Protein AF-A0A1L8Q732-F1 (afdb_monomer_lite)

pLDDT: mean 85.05, std 20.81, range [30.48, 98.56]

Secondary structure (DSSP, 8-state):
------------------TTTS----EEEE-TTS-EEEE-TTS-EEEESSSSEEEE-TTS-EEEEETTTTEEEEE-TTS-EEEE-TTS-EEEE-TTS-EEEE-TTS-EEEE-TTS-EEEES-HHHHHHHHHHTTPPPHHHHHHHHHHHHHHHHHH-

InterPro domains:
  IPR047002 T-complex protein 10, C-terminal domain superfamily [G3DSA:2.60.450.20] (17-146)

Foldseek 3Di:
DDDDDDPPPPPLVCPPPPVQDDPFPWDWDADPVQWIWIAGPQRWIWTDSLQWIWTQGNQRKIKTAHRVLRKMKTADPLRWIWTAGSLGWIWIQASQRWIKIQGSQRKIKIQGPVRDIDIDRHLVVVQVVCVVSSHDRPVVVSVVVVSVSVVSNVRD

Structure (mmCIF, N/CA/C/O backbone):
data_AF-A0A1L8Q732-F1
#
_entry.id   AF-A0A1L8Q732-F1
#
loop_
_atom_site.group_PDB
_atom_site.id
_atom_site.type_symbol
_atom_site.label_atom_id
_atom_site.label_alt_id
_atom_site.label_comp_id
_atom_site.label_asym_id
_atom_site.label_entity_id
_atom_site.label_seq_id
_atom_site.pdbx_PDB_ins_code
_atom_site.Cartn_x
_atom_site.Cartn_y
_atom_site.Cartn_z
_atom_site.occupancy
_atom_site.B_iso_or_equiv
_atom_site.auth_seq_id
_atom_site.auth_comp_id
_atom_site.auth_asym_id
_atom_site.auth_atom_id
_atom_site.pdbx_PDB_model_num
ATOM 1 N N . MET A 1 1 ? -40.077 -18.947 4.698 1.00 35.62 1 MET A N 1
ATOM 2 C CA . MET A 1 1 ? -39.813 -18.852 3.244 1.00 35.62 1 MET A CA 1
ATOM 3 C C . MET A 1 1 ? -39.208 -17.486 2.916 1.00 35.62 1 MET A C 1
ATOM 5 O O . MET A 1 1 ? -39.841 -16.477 3.174 1.00 35.62 1 MET A O 1
ATOM 9 N N . LYS A 1 2 ? -37.959 -17.507 2.426 1.00 35.56 2 LYS A N 1
ATOM 10 C CA . LYS A 1 2 ? -37.211 -16.524 1.609 1.00 35.56 2 LYS A CA 1
ATOM 11 C C . LYS A 1 2 ? -37.436 -15.019 1.872 1.00 35.56 2 LYS A C 1
ATOM 13 O O . LYS A 1 2 ? -38.245 -14.382 1.204 1.00 35.56 2 LYS A O 1
ATOM 18 N N . LYS A 1 3 ? -36.603 -14.425 2.740 1.00 35.38 3 LYS A N 1
ATOM 19 C CA . LYS A 1 3 ? -36.288 -12.988 2.661 1.00 35.38 3 LYS A CA 1
ATOM 20 C C . LYS A 1 3 ? -35.353 -12.787 1.465 1.00 35.38 3 LYS A C 1
ATOM 22 O O . LYS A 1 3 ? -34.287 -13.393 1.405 1.00 35.38 3 LYS A O 1
ATOM 27 N N . LYS A 1 4 ? -35.811 -12.018 0.477 1.00 34.56 4 LYS A N 1
ATOM 28 C CA . LYS A 1 4 ? -35.047 -11.663 -0.721 1.00 34.56 4 LYS A CA 1
ATOM 29 C C . LYS A 1 4 ? -33.915 -10.731 -0.288 1.00 34.56 4 LYS A C 1
ATOM 31 O O . LYS A 1 4 ? -34.178 -9.593 0.084 1.00 34.56 4 LYS A O 1
ATOM 36 N N . PHE A 1 5 ? -32.685 -11.234 -0.292 1.00 37.31 5 PHE A N 1
ATOM 37 C CA . PHE A 1 5 ? -31.503 -10.389 -0.195 1.00 37.31 5 PHE A CA 1
ATOM 38 C C . PHE A 1 5 ? -31.400 -9.604 -1.499 1.00 37.31 5 PHE A C 1
ATOM 40 O O . PHE A 1 5 ? -31.228 -10.175 -2.575 1.00 37.31 5 PHE A O 1
ATOM 47 N N . LEU A 1 6 ? -31.600 -8.296 -1.386 1.00 32.50 6 LEU A N 1
ATOM 48 C CA . LEU A 1 6 ? -31.306 -7.336 -2.430 1.00 32.50 6 LEU A CA 1
ATOM 49 C C . LEU A 1 6 ? -29.781 -7.377 -2.623 1.00 32.50 6 LEU A C 1
ATOM 51 O O . LEU A 1 6 ? -29.044 -6.912 -1.757 1.00 32.50 6 LEU A O 1
ATOM 55 N N . LEU A 1 7 ? -29.305 -8.012 -3.701 1.00 30.48 7 LEU A N 1
ATOM 56 C CA . LEU A 1 7 ? -27.920 -7.867 -4.146 1.00 30.48 7 LEU A CA 1
ATOM 57 C C . LEU A 1 7 ? -27.743 -6.396 -4.534 1.00 30.48 7 LEU A C 1
ATOM 59 O O . LEU A 1 7 ? -28.116 -5.983 -5.630 1.00 30.48 7 LEU A O 1
ATOM 63 N N . ILE A 1 8 ? -27.213 -5.597 -3.615 1.00 35.31 8 ILE A N 1
ATOM 64 C CA . ILE A 1 8 ? -26.581 -4.335 -3.973 1.00 35.31 8 ILE A CA 1
ATOM 65 C C . ILE A 1 8 ? -25.325 -4.759 -4.724 1.00 35.31 8 ILE A C 1
ATOM 67 O O . ILE A 1 8 ? -24.384 -5.283 -4.129 1.00 35.31 8 ILE A O 1
ATOM 71 N N . ALA A 1 9 ? -25.365 -4.631 -6.049 1.00 33.69 9 ALA A N 1
ATOM 72 C CA . ALA A 1 9 ? -24.183 -4.697 -6.885 1.00 33.69 9 ALA A CA 1
ATOM 73 C C . ALA A 1 9 ? -23.273 -3.548 -6.443 1.00 33.69 9 ALA A C 1
ATOM 75 O O . ALA A 1 9 ? -23.415 -2.411 -6.887 1.00 33.69 9 ALA A O 1
ATOM 76 N N . LEU A 1 10 ? -22.398 -3.843 -5.482 1.00 31.47 10 LEU A N 1
ATOM 77 C CA . LEU A 1 10 ? -21.267 -3.004 -5.158 1.00 31.47 10 LEU A CA 1
ATOM 78 C C . LEU A 1 10 ? -20.452 -2.967 -6.451 1.00 31.47 10 LEU A C 1
ATOM 80 O O . LEU A 1 10 ? -19.890 -3.986 -6.857 1.00 31.47 10 LEU A O 1
ATOM 84 N N . PHE A 1 11 ? -20.446 -1.823 -7.133 1.00 33.56 11 PHE A N 1
ATOM 85 C CA . PHE A 1 11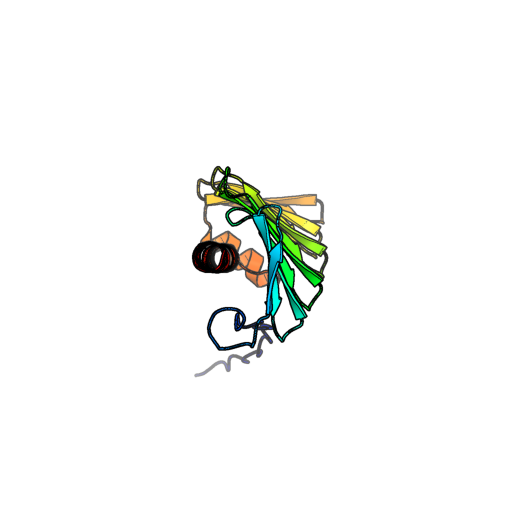 ? -19.392 -1.505 -8.083 1.00 33.56 11 PHE A CA 1
ATOM 86 C C . PHE A 1 11 ? -18.107 -1.417 -7.260 1.00 33.56 11 PHE A C 1
ATOM 88 O O . PHE A 1 11 ? -17.641 -0.339 -6.906 1.00 33.56 11 PHE A O 1
ATOM 95 N N . ILE A 1 12 ? -17.555 -2.578 -6.903 1.00 34.72 12 ILE A N 1
ATOM 96 C CA . ILE A 1 12 ? -16.129 -2.702 -6.686 1.00 34.72 12 ILE A CA 1
ATOM 97 C C . ILE A 1 12 ? -15.594 -2.249 -8.034 1.00 34.72 12 ILE A C 1
ATOM 99 O O . ILE A 1 12 ? -15.784 -2.939 -9.039 1.00 34.72 12 ILE A O 1
ATOM 103 N N . SER A 1 13 ? -15.043 -1.037 -8.085 1.00 33.25 13 SER A N 1
ATOM 104 C CA . SER A 1 13 ? -14.107 -0.683 -9.137 1.00 33.25 13 SER A CA 1
ATOM 105 C C . SER A 1 13 ? -12.956 -1.652 -8.947 1.00 33.25 13 SER A C 1
ATOM 107 O O . SER A 1 13 ? -11.993 -1.401 -8.228 1.00 33.25 13 SER A O 1
ATOM 109 N N . VAL A 1 14 ? -13.144 -2.853 -9.485 1.00 37.00 14 VAL A N 1
ATOM 110 C CA . VAL A 1 14 ? -12.087 -3.802 -9.679 1.00 37.00 14 VAL A CA 1
ATOM 111 C C . VAL A 1 14 ? -11.260 -3.128 -10.758 1.00 37.00 14 VAL A C 1
ATOM 113 O O . VAL A 1 14 ? -11.467 -3.353 -11.950 1.00 37.00 14 VAL A O 1
ATOM 116 N N . ILE A 1 15 ? -10.342 -2.259 -10.337 1.00 41.19 15 ILE A N 1
ATOM 117 C CA . ILE A 1 15 ? -9.139 -1.969 -11.102 1.00 41.19 15 ILE A CA 1
ATOM 118 C C . ILE A 1 15 ? -8.386 -3.299 -11.079 1.00 41.19 15 ILE A C 1
ATOM 120 O O . ILE A 1 15 ? -7.513 -3.558 -10.253 1.00 41.19 15 ILE A O 1
ATOM 124 N N . LEU A 1 16 ? -8.873 -4.221 -11.912 1.00 37.72 16 LEU A N 1
ATOM 125 C CA . LEU A 1 16 ? -8.276 -5.508 -12.176 1.00 37.72 16 LEU A CA 1
ATOM 126 C C . LEU A 1 16 ? -6.876 -5.175 -12.653 1.00 37.72 16 LEU A C 1
ATOM 128 O O . LEU A 1 16 ? -6.700 -4.595 -13.726 1.00 37.72 16 LEU A O 1
ATOM 132 N N . LEU A 1 17 ? -5.903 -5.539 -11.820 1.00 40.06 17 LEU A N 1
ATOM 133 C CA . LEU A 1 17 ? -4.507 -5.669 -12.187 1.00 40.06 17 LEU A CA 1
ATOM 134 C C . LEU A 1 17 ? -4.428 -6.437 -13.511 1.00 40.06 17 LEU A C 1
ATOM 136 O O . LEU A 1 17 ? -4.410 -7.664 -13.543 1.00 40.06 17 LEU A O 1
ATOM 140 N N . THR A 1 18 ? -4.368 -5.692 -14.608 1.00 45.31 18 THR A N 1
ATOM 141 C CA . THR A 1 18 ? -4.046 -6.215 -15.939 1.00 45.31 18 THR A CA 1
ATOM 142 C C . THR A 1 18 ? -2.670 -5.711 -16.383 1.00 45.31 18 THR A C 1
ATOM 144 O O . THR A 1 18 ? -2.233 -5.984 -17.493 1.00 45.31 18 THR A O 1
ATOM 147 N N . ALA A 1 19 ? -1.927 -5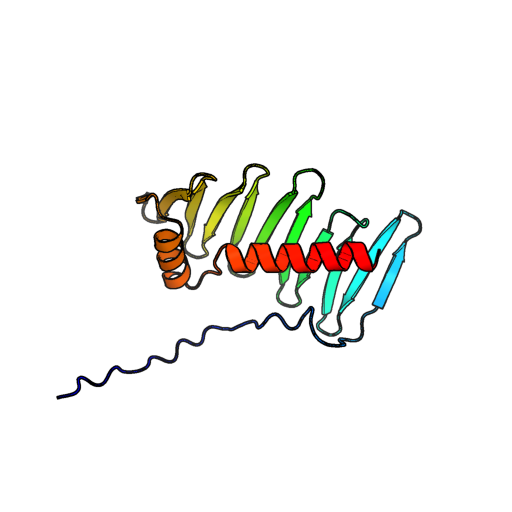.038 -15.497 1.00 42.62 19 ALA A N 1
ATOM 148 C CA . ALA A 1 19 ? -0.619 -4.468 -15.814 1.00 42.62 19 ALA A CA 1
ATOM 149 C C . ALA A 1 19 ? 0.526 -5.503 -15.875 1.00 42.62 19 ALA A C 1
ATOM 151 O O . ALA A 1 19 ? 1.607 -5.187 -16.366 1.00 42.62 19 ALA A O 1
ATOM 152 N N . CYS A 1 20 ? 0.322 -6.746 -15.414 1.00 45.94 20 CYS A N 1
ATOM 153 C CA . CYS A 1 20 ? 1.413 -7.732 -15.341 1.00 45.94 20 CYS A CA 1
ATOM 154 C C . CYS A 1 20 ? 1.187 -9.036 -16.129 1.00 45.94 20 CYS A C 1
ATOM 156 O O . CYS A 1 20 ? 2.116 -9.837 -16.209 1.00 45.94 20 CYS A O 1
ATOM 158 N N . ALA A 1 21 ? 0.003 -9.276 -16.710 1.00 40.12 21 ALA A N 1
ATOM 159 C CA . ALA A 1 21 ? -0.357 -10.605 -17.233 1.00 40.12 21 ALA A CA 1
ATOM 160 C C . ALA A 1 21 ? -0.580 -10.703 -18.752 1.00 40.12 21 ALA A C 1
ATOM 162 O O . ALA A 1 21 ? -0.703 -11.814 -19.257 1.00 40.12 21 ALA A O 1
ATOM 163 N N . ASN A 1 22 ? -0.612 -9.601 -19.501 1.00 39.25 22 ASN A N 1
ATOM 164 C CA . ASN A 1 22 ? -0.776 -9.657 -20.952 1.00 39.25 22 ASN A CA 1
ATOM 165 C C . ASN A 1 22 ? 0.145 -8.666 -21.648 1.00 39.25 22 ASN A C 1
ATOM 167 O O . ASN A 1 22 ? 0.568 -7.678 -21.061 1.00 39.25 22 ASN A O 1
ATOM 171 N N . ASN A 1 23 ? 0.464 -8.987 -22.897 1.00 44.75 23 ASN A N 1
ATOM 172 C CA . ASN A 1 23 ? 1.393 -8.313 -23.796 1.00 44.75 23 ASN A CA 1
ATOM 173 C C . ASN A 1 23 ? 1.013 -6.847 -24.098 1.00 44.75 23 ASN A C 1
ATOM 175 O O . ASN A 1 23 ? 0.774 -6.501 -25.253 1.00 44.75 23 ASN A O 1
ATOM 179 N N . ASN A 1 24 ? 0.963 -5.975 -23.093 1.00 55.56 24 ASN A N 1
ATOM 180 C CA . ASN A 1 24 ? 0.958 -4.539 -23.317 1.00 55.56 24 ASN A CA 1
ATOM 181 C C . ASN A 1 24 ? 2.328 -4.187 -23.892 1.00 55.56 24 ASN A C 1
ATOM 183 O O . ASN A 1 24 ? 3.360 -4.384 -23.246 1.00 55.56 24 ASN A O 1
ATOM 187 N N . SER A 1 25 ? 2.337 -3.750 -25.152 1.00 61.16 25 SER A N 1
ATOM 188 C CA . SER A 1 25 ? 3.527 -3.238 -25.822 1.00 61.16 25 SER A CA 1
ATOM 189 C C . SER A 1 25 ? 4.200 -2.201 -24.925 1.00 61.16 25 SER A C 1
ATOM 191 O O . SER A 1 25 ? 3.634 -1.158 -24.622 1.00 61.16 25 SER A O 1
ATOM 193 N N . LYS A 1 26 ? 5.405 -2.512 -24.462 1.00 79.25 26 LYS A N 1
ATOM 194 C CA . LYS A 1 26 ? 6.161 -1.656 -23.554 1.00 79.25 26 LYS A CA 1
ATOM 195 C C . LYS A 1 26 ? 7.405 -1.130 -24.243 1.00 79.25 26 LYS A C 1
ATOM 197 O O . LYS A 1 26 ? 8.008 -1.841 -25.051 1.00 79.25 26 LYS A O 1
ATOM 202 N N . VAL A 1 27 ? 7.814 0.072 -23.871 1.00 80.38 27 VAL A N 1
ATOM 203 C CA . VAL A 1 27 ? 9.133 0.609 -24.211 1.00 80.38 27 VAL A CA 1
ATOM 204 C C . VAL A 1 27 ? 9.997 0.521 -22.962 1.00 80.38 27 VAL A C 1
ATOM 206 O O . VAL A 1 27 ? 9.561 0.907 -21.881 1.00 80.38 27 VAL A O 1
ATOM 209 N N . VAL A 1 28 ? 11.196 -0.044 -23.105 1.00 85.88 28 VAL A N 1
ATOM 210 C CA . VAL A 1 28 ? 12.200 -0.085 -22.038 1.00 85.88 28 VAL A CA 1
ATOM 211 C C . VAL A 1 28 ? 13.383 0.752 -22.488 1.00 85.88 28 VAL A C 1
ATOM 213 O O . VAL A 1 28 ? 14.075 0.390 -23.439 1.00 85.88 28 VAL A O 1
ATOM 216 N N . GLU A 1 29 ? 13.613 1.856 -21.794 1.00 88.94 29 GLU A N 1
ATOM 217 C CA . GLU A 1 29 ? 14.749 2.742 -22.016 1.00 88.94 29 GLU A CA 1
ATOM 218 C C . GLU A 1 29 ? 15.759 2.517 -20.895 1.00 88.94 29 GLU A C 1
ATOM 220 O O . GLU A 1 29 ? 15.432 2.692 -19.722 1.00 88.94 29 GLU A O 1
ATOM 225 N N . LYS A 1 30 ? 16.975 2.087 -21.246 1.00 89.25 30 LYS A N 1
ATOM 226 C CA . LYS A 1 30 ? 18.078 1.917 -20.293 1.00 89.25 30 LYS A CA 1
ATOM 227 C C . LYS A 1 30 ? 19.027 3.099 -20.409 1.00 89.25 30 LYS A C 1
ATOM 229 O O . LYS A 1 30 ? 19.553 3.364 -21.490 1.00 89.25 30 LYS A O 1
ATOM 234 N N . ASN A 1 31 ? 19.264 3.773 -19.296 1.00 87.19 31 ASN A N 1
ATOM 235 C CA . ASN A 1 31 ? 20.147 4.925 -19.223 1.00 87.19 31 ASN A CA 1
ATOM 236 C C . ASN A 1 31 ? 21.582 4.486 -18.908 1.00 87.19 31 ASN A C 1
ATOM 238 O O . ASN A 1 31 ? 21.825 3.446 -18.293 1.00 87.19 31 ASN A O 1
ATOM 242 N N . SER A 1 32 ? 22.560 5.304 -19.300 1.00 88.56 32 SER A N 1
ATOM 243 C CA . SER A 1 32 ? 23.981 5.030 -19.045 1.00 88.56 32 SER A CA 1
ATOM 244 C C . SER A 1 32 ? 24.367 5.073 -17.562 1.00 88.56 32 SER A C 1
ATOM 246 O O . SER A 1 32 ? 25.442 4.602 -17.204 1.00 88.56 32 SER A O 1
ATOM 248 N N . ASP A 1 33 ? 23.520 5.650 -16.708 1.00 88.50 33 ASP A N 1
ATOM 249 C CA . ASP A 1 33 ? 23.703 5.730 -15.253 1.00 88.50 33 ASP A CA 1
ATOM 250 C C . ASP A 1 33 ? 23.211 4.476 -14.501 1.00 88.50 33 ASP A C 1
ATOM 252 O O . ASP A 1 33 ? 23.264 4.431 -13.273 1.00 88.50 33 ASP A O 1
ATOM 256 N N . GLY A 1 34 ? 22.749 3.451 -15.226 1.00 86.25 34 GLY A N 1
ATOM 257 C CA . GLY A 1 34 ? 22.226 2.209 -14.653 1.00 86.25 34 GLY A CA 1
ATOM 258 C C . GLY A 1 34 ? 20.743 2.266 -14.277 1.00 86.25 34 GLY A C 1
ATOM 259 O O . GLY A 1 34 ? 20.208 1.282 -13.767 1.00 86.25 34 GLY A O 1
ATOM 260 N N . THR A 1 35 ? 20.055 3.380 -14.538 1.00 92.56 35 THR A N 1
ATOM 261 C CA . THR A 1 35 ? 18.600 3.469 -14.381 1.00 92.56 35 THR A CA 1
ATOM 262 C C . THR A 1 35 ? 17.864 2.983 -15.628 1.00 92.56 35 THR A C 1
ATOM 264 O O . THR A 1 35 ? 18.426 2.838 -16.717 1.00 92.56 35 THR A O 1
ATOM 267 N N . SER A 1 36 ? 16.583 2.670 -15.479 1.00 92.62 36 SER A N 1
ATOM 268 C CA . SER A 1 36 ? 15.701 2.314 -16.584 1.00 92.62 36 SER A CA 1
ATOM 269 C C . SER A 1 36 ? 14.310 2.894 -16.389 1.00 92.62 36 SER A C 1
ATOM 271 O O . SER A 1 36 ? 13.805 2.952 -15.264 1.00 92.62 36 SER A O 1
ATOM 273 N N . THR A 1 37 ? 13.683 3.249 -17.504 1.00 94.06 37 THR A N 1
ATOM 274 C CA . THR A 1 37 ? 12.281 3.654 -17.581 1.00 94.06 37 THR A CA 1
ATOM 275 C C . THR A 1 37 ? 11.519 2.614 -18.391 1.00 94.06 37 THR A C 1
ATOM 277 O O . THR A 1 37 ? 11.917 2.259 -19.500 1.00 94.06 37 THR A O 1
ATOM 280 N N . ILE A 1 38 ? 10.428 2.100 -17.833 1.00 91.12 38 ILE A N 1
ATOM 281 C CA . ILE A 1 38 ? 9.520 1.163 -18.493 1.00 91.12 38 ILE A CA 1
ATOM 282 C C . ILE A 1 38 ? 8.175 1.865 -18.648 1.00 91.12 38 ILE A C 1
ATOM 284 O O . ILE A 1 38 ? 7.515 2.139 -17.648 1.00 91.12 38 ILE A O 1
ATOM 288 N N . THR A 1 39 ? 7.761 2.121 -19.884 1.00 91.25 39 THR A N 1
ATOM 289 C CA . THR A 1 39 ? 6.471 2.749 -20.200 1.00 91.25 39 THR A CA 1
ATOM 290 C C . THR A 1 39 ? 5.522 1.717 -20.786 1.00 91.25 39 THR A C 1
ATOM 292 O O . THR A 1 39 ? 5.870 1.015 -21.741 1.00 91.25 39 THR A O 1
ATOM 295 N N . TYR A 1 40 ? 4.326 1.628 -20.214 1.00 89.88 40 TYR A N 1
ATOM 296 C CA . TYR A 1 40 ? 3.258 0.735 -20.652 1.00 89.88 40 TYR A CA 1
ATOM 297 C C . TYR A 1 40 ? 2.306 1.450 -21.619 1.00 89.88 40 TYR A C 1
ATOM 299 O O . TYR A 1 40 ? 2.238 2.676 -21.662 1.00 89.88 40 TYR A O 1
ATOM 307 N N . THR A 1 41 ? 1.541 0.680 -22.398 1.00 89.31 41 THR A N 1
ATOM 308 C CA . THR A 1 41 ? 0.558 1.231 -23.351 1.00 89.31 41 THR A CA 1
ATOM 309 C C . THR A 1 41 ? -0.549 2.047 -22.700 1.00 89.31 41 THR A C 1
ATOM 311 O O . THR A 1 41 ? -1.124 2.903 -23.361 1.00 89.31 41 THR A O 1
ATOM 314 N N . ASP A 1 42 ? -0.876 1.755 -21.442 1.00 89.00 42 ASP A N 1
ATOM 315 C CA . ASP A 1 42 ? -1.857 2.512 -20.659 1.00 89.00 42 ASP A CA 1
ATOM 316 C C . ASP A 1 42 ? -1.294 3.851 -20.151 1.00 89.00 42 ASP A C 1
ATOM 318 O O . ASP A 1 42 ? -2.000 4.612 -19.511 1.00 89.00 42 ASP A O 1
ATOM 322 N N . GLY A 1 43 ? -0.028 4.167 -20.439 1.00 90.00 43 GLY A N 1
ATOM 323 C CA . GLY A 1 43 ? 0.623 5.394 -19.990 1.00 90.00 43 GLY A CA 1
ATOM 324 C C . GLY A 1 43 ? 1.230 5.302 -18.591 1.00 90.00 43 GLY A C 1
ATOM 325 O O . GLY A 1 43 ? 1.909 6.241 -18.177 1.00 90.00 43 GLY A O 1
ATOM 326 N N . SER A 1 44 ? 1.064 4.183 -17.878 1.00 94.75 44 SER A N 1
ATOM 327 C CA . SER A 1 44 ? 1.777 3.958 -16.622 1.00 94.75 44 SER A CA 1
ATOM 328 C C . SER A 1 44 ? 3.285 3.792 -16.851 1.00 94.75 44 SER A C 1
ATOM 330 O O . SER A 1 44 ? 3.742 3.357 -17.917 1.00 94.75 44 SER A O 1
ATOM 332 N N . VAL A 1 45 ? 4.084 4.169 -15.850 1.00 95.19 45 VAL A N 1
ATOM 333 C CA . VAL A 1 45 ? 5.548 4.238 -15.951 1.00 95.19 45 VAL A CA 1
ATOM 334 C C . VAL A 1 45 ? 6.209 3.672 -14.701 1.00 95.19 45 VAL A C 1
ATOM 336 O O . VAL A 1 45 ? 5.867 4.053 -13.583 1.00 95.19 45 VAL A O 1
ATOM 339 N N . ILE A 1 46 ? 7.209 2.808 -14.888 1.00 96.19 46 ILE A N 1
ATOM 340 C CA . ILE A 1 46 ? 8.142 2.397 -13.832 1.00 96.19 46 ILE A CA 1
ATOM 341 C C . ILE A 1 46 ? 9.501 3.043 -14.088 1.00 96.19 46 ILE A C 1
ATOM 343 O O . ILE A 1 46 ? 10.135 2.759 -15.103 1.00 96.19 46 ILE A O 1
ATOM 347 N N . GLY A 1 47 ? 9.973 3.853 -13.145 1.00 95.94 47 GLY A N 1
ATOM 348 C CA . GLY A 1 47 ? 11.378 4.251 -13.047 1.00 95.94 47 GLY A CA 1
ATOM 349 C C . GLY A 1 47 ? 12.103 3.357 -12.044 1.00 95.94 47 GLY A C 1
ATOM 350 O O . GLY A 1 47 ? 11.582 3.114 -10.955 1.00 95.94 47 GLY A O 1
ATOM 351 N N . THR A 1 48 ? 13.282 2.837 -12.387 1.00 96.12 48 THR A N 1
ATOM 352 C CA . THR A 1 48 ? 14.010 1.887 -11.528 1.00 96.12 48 THR A CA 1
ATOM 353 C C . THR A 1 48 ? 15.527 1.939 -11.717 1.00 96.12 48 THR A C 1
ATOM 355 O O . THR A 1 48 ? 16.014 2.271 -12.793 1.00 96.12 48 THR A O 1
ATOM 358 N N . ASN A 1 49 ? 16.279 1.556 -10.684 1.00 93.88 49 ASN A N 1
ATOM 359 C CA . ASN A 1 49 ? 17.720 1.261 -10.738 1.00 93.88 49 ASN A CA 1
ATOM 360 C C . ASN A 1 49 ? 18.016 -0.260 -10.706 1.00 93.88 49 ASN A C 1
ATOM 362 O O . ASN A 1 49 ? 19.130 -0.676 -10.393 1.00 93.88 49 ASN A O 1
ATOM 366 N N . GLY A 1 50 ? 16.996 -1.094 -10.935 1.00 91.44 50 GLY A N 1
ATOM 367 C CA . GLY A 1 50 ? 17.070 -2.559 -10.894 1.00 91.44 50 GLY A CA 1
ATOM 368 C C . GLY A 1 50 ? 16.807 -3.176 -9.524 1.00 91.44 50 GLY A C 1
ATOM 369 O O . GLY A 1 50 ? 16.648 -4.394 -9.422 1.00 91.44 50 GLY A O 1
ATOM 370 N N . LYS A 1 51 ? 16.722 -2.352 -8.476 1.00 93.75 51 LYS A N 1
ATOM 371 C CA . LYS A 1 51 ? 16.389 -2.771 -7.110 1.00 93.75 51 LYS A CA 1
ATOM 372 C C . LYS A 1 51 ? 15.184 -1.998 -6.590 1.00 93.75 51 LYS A C 1
ATOM 374 O O . LYS A 1 51 ? 14.150 -2.592 -6.298 1.00 93.75 51 LYS A O 1
ATOM 379 N N . ASP A 1 52 ? 15.322 -0.681 -6.535 1.00 96.94 52 ASP A N 1
ATOM 380 C CA . ASP A 1 52 ? 14.291 0.259 -6.116 1.00 96.94 52 ASP A CA 1
ATOM 381 C C . ASP A 1 52 ? 13.419 0.627 -7.312 1.00 96.94 52 ASP A C 1
ATOM 383 O O . ASP A 1 52 ? 13.867 0.580 -8.468 1.00 96.94 52 ASP A O 1
ATOM 387 N N . PHE A 1 53 ? 12.177 1.025 -7.052 1.00 97.56 53 PHE A N 1
ATOM 388 C CA . PHE A 1 53 ? 11.320 1.527 -8.115 1.00 97.56 53 PHE A CA 1
ATOM 389 C C . PHE A 1 53 ? 10.328 2.583 -7.643 1.00 97.56 53 PHE A C 1
ATOM 391 O O . PHE A 1 53 ? 9.866 2.574 -6.502 1.00 97.56 53 PHE A O 1
ATOM 398 N N . THR A 1 54 ? 9.944 3.430 -8.592 1.00 98.06 54 THR A N 1
ATOM 399 C CA . THR A 1 54 ? 8.737 4.250 -8.535 1.00 98.06 54 THR A CA 1
ATOM 400 C C . THR A 1 54 ? 7.823 3.808 -9.664 1.00 98.06 54 THR A C 1
ATOM 402 O O . THR A 1 54 ? 8.230 3.818 -10.824 1.00 98.06 54 THR A O 1
ATOM 405 N N . PHE A 1 55 ? 6.595 3.424 -9.335 1.00 97.38 55 PHE A N 1
ATOM 406 C CA . PHE A 1 55 ? 5.547 3.105 -10.294 1.00 97.38 55 PHE A CA 1
ATOM 407 C C . PHE A 1 55 ? 4.484 4.199 -10.253 1.00 97.38 55 PHE A C 1
ATOM 409 O O . PHE A 1 55 ? 3.799 4.340 -9.243 1.00 97.38 55 PHE A O 1
ATOM 416 N N . LEU A 1 56 ? 4.357 4.964 -11.334 1.00 97.44 56 LEU A N 1
ATOM 417 C CA . LEU A 1 56 ? 3.298 5.947 -11.543 1.00 97.44 56 LEU A CA 1
ATOM 418 C C . LEU A 1 56 ? 2.242 5.333 -12.461 1.00 97.44 56 LEU A C 1
ATOM 420 O O . LEU A 1 56 ? 2.549 4.928 -13.581 1.00 97.44 56 LEU A O 1
ATOM 424 N N . GLN A 1 57 ? 1.009 5.245 -11.982 1.00 94.94 57 GLN A N 1
ATOM 425 C CA . GLN A 1 57 ? -0.117 4.738 -12.757 1.00 94.94 57 GLN A CA 1
ATOM 426 C C . GLN A 1 57 ? -0.759 5.856 -13.581 1.00 94.94 57 GLN A C 1
ATOM 428 O O . GLN A 1 57 ? -0.602 7.034 -13.267 1.00 94.94 57 GLN A O 1
ATOM 433 N N . GLU A 1 58 ? -1.494 5.477 -14.629 1.00 93.75 58 GLU A N 1
ATOM 434 C CA . GLU A 1 58 ? -2.212 6.415 -15.506 1.00 93.75 58 GLU A CA 1
ATOM 435 C C . GLU A 1 58 ? -3.170 7.323 -14.721 1.00 93.75 58 GLU A C 1
ATOM 437 O O . GLU A 1 58 ? -3.262 8.519 -14.988 1.00 93.75 58 GLU A O 1
ATOM 442 N N . ASP A 1 59 ? -3.847 6.763 -13.715 1.00 92.94 59 ASP A N 1
ATOM 443 C CA . ASP A 1 59 ? -4.790 7.493 -12.866 1.00 92.94 59 ASP A CA 1
ATOM 444 C C . ASP A 1 59 ? -4.119 8.552 -11.972 1.00 92.94 59 ASP A C 1
ATOM 446 O O . ASP A 1 59 ? -4.808 9.401 -11.411 1.00 92.94 59 ASP A O 1
ATOM 450 N N . GLY A 1 60 ? -2.786 8.540 -11.871 1.00 95.00 60 GLY A N 1
ATOM 451 C CA . GLY A 1 60 ? -1.988 9.430 -11.031 1.00 95.00 60 GLY A CA 1
ATOM 452 C C . GLY A 1 60 ? -1.613 8.838 -9.671 1.00 95.00 60 GLY A C 1
ATOM 453 O O . GLY A 1 60 ? -0.831 9.450 -8.941 1.00 95.00 60 GLY A O 1
ATOM 454 N N . SER A 1 61 ? -2.111 7.651 -9.318 1.00 95.94 61 SER A N 1
ATOM 455 C CA . SER A 1 61 ? -1.683 6.953 -8.105 1.00 95.94 61 SER A CA 1
ATOM 456 C C . SER A 1 61 ? -0.267 6.402 -8.267 1.00 95.94 61 SER A C 1
ATOM 458 O O . SER A 1 61 ? 0.192 6.113 -9.377 1.00 95.94 61 SER A O 1
ATOM 460 N N . SER A 1 62 ? 0.462 6.238 -7.163 1.00 97.38 62 SER A N 1
ATOM 461 C CA . SER A 1 62 ? 1.861 5.810 -7.234 1.00 97.38 62 SER A CA 1
ATOM 462 C C . SER A 1 62 ? 2.281 4.849 -6.134 1.00 97.38 62 SER A C 1
ATOM 464 O O . SER A 1 62 ? 1.681 4.795 -5.062 1.00 97.38 62 SER A O 1
ATOM 466 N N . ILE A 1 63 ? 3.328 4.077 -6.422 1.00 98.25 63 ILE A N 1
ATOM 467 C CA . ILE A 1 63 ? 4.028 3.216 -5.469 1.00 98.25 63 ILE A CA 1
ATOM 468 C C . ILE A 1 63 ? 5.514 3.552 -5.517 1.00 98.25 63 ILE A C 1
ATOM 470 O O . ILE A 1 63 ? 6.096 3.598 -6.597 1.00 98.25 63 ILE A O 1
ATOM 474 N N . ILE A 1 64 ? 6.135 3.724 -4.355 1.00 98.44 64 ILE A N 1
ATOM 475 C CA . ILE A 1 64 ? 7.588 3.837 -4.202 1.00 98.44 64 ILE A CA 1
ATOM 476 C C . ILE A 1 64 ? 8.045 2.655 -3.358 1.00 98.44 64 ILE A C 1
ATOM 478 O O . ILE A 1 64 ? 7.479 2.420 -2.293 1.00 98.44 64 ILE A O 1
ATOM 482 N N . TYR A 1 65 ? 9.051 1.919 -3.813 1.00 98.56 65 TYR A N 1
ATOM 483 C CA . TYR A 1 65 ? 9.611 0.767 -3.109 1.00 98.56 65 TYR A CA 1
ATOM 484 C C . TYR A 1 65 ? 11.124 0.899 -2.976 1.00 98.56 65 TYR A C 1
ATOM 486 O O . TYR A 1 65 ? 11.809 1.235 -3.946 1.00 98.56 65 TYR A O 1
ATOM 494 N N . LEU A 1 66 ? 11.628 0.581 -1.783 1.00 98.25 66 LEU A N 1
ATOM 495 C CA . LEU A 1 66 ? 13.053 0.577 -1.464 1.00 98.25 66 LEU A CA 1
ATOM 496 C C . LEU A 1 66 ? 13.491 -0.843 -1.110 1.00 98.25 66 LEU A C 1
ATOM 498 O O . LEU A 1 66 ? 13.041 -1.430 -0.120 1.00 98.25 66 LEU A O 1
ATOM 502 N N . ASP A 1 67 ? 14.400 -1.401 -1.905 1.00 96.94 67 ASP A N 1
ATOM 503 C CA . ASP A 1 67 ? 14.795 -2.800 -1.769 1.00 96.94 67 ASP A CA 1
ATOM 504 C C . ASP A 1 67 ? 15.660 -3.049 -0.534 1.00 96.94 67 ASP A C 1
ATOM 506 O O . ASP A 1 67 ? 15.579 -4.129 0.048 1.00 96.94 67 ASP A O 1
ATOM 510 N N . ASN A 1 68 ? 16.464 -2.071 -0.112 1.00 96.12 68 ASN A N 1
ATOM 511 C CA . ASN A 1 68 ? 17.359 -2.235 1.036 1.00 96.12 68 ASN A CA 1
ATOM 512 C C . ASN A 1 68 ? 16.591 -2.602 2.315 1.00 96.12 68 ASN A C 1
ATOM 514 O O . ASN A 1 68 ? 16.980 -3.523 3.029 1.00 96.12 68 ASN A O 1
ATOM 518 N N . ASP A 1 69 ? 15.460 -1.930 2.536 1.00 95.00 69 ASP A N 1
ATOM 519 C CA . ASP A 1 69 ? 14.669 -2.058 3.761 1.00 95.00 69 ASP A CA 1
ATOM 520 C C . ASP A 1 69 ? 13.376 -2.860 3.545 1.00 95.00 69 ASP A C 1
ATOM 522 O O . ASP A 1 69 ? 12.639 -3.112 4.496 1.00 95.00 69 ASP A O 1
ATOM 526 N N . LYS A 1 70 ? 13.094 -3.270 2.299 1.00 96.50 70 LYS A N 1
ATOM 527 C CA . LYS A 1 70 ? 11.839 -3.925 1.887 1.00 96.50 70 LYS A CA 1
ATOM 528 C C . LYS A 1 70 ? 10.595 -3.109 2.265 1.00 96.50 70 LYS A C 1
ATOM 530 O O . LYS A 1 70 ? 9.553 -3.672 2.604 1.00 96.50 70 LYS A O 1
ATOM 535 N N . THR A 1 71 ? 10.706 -1.786 2.189 1.00 98.25 71 THR A N 1
ATOM 536 C CA . THR A 1 71 ? 9.629 -0.839 2.495 1.00 98.25 71 THR A CA 1
ATOM 537 C C . THR A 1 71 ? 8.919 -0.402 1.227 1.00 98.25 71 THR A C 1
ATOM 539 O O . THR A 1 71 ? 9.486 -0.432 0.131 1.00 98.25 71 THR A O 1
ATOM 542 N N . TYR A 1 72 ? 7.670 0.034 1.368 1.00 98.50 72 TYR A N 1
ATOM 543 C CA . TYR A 1 72 ? 6.999 0.739 0.287 1.00 98.50 72 TYR A CA 1
ATOM 544 C C . TYR A 1 72 ? 6.037 1.797 0.801 1.00 98.50 72 TYR A C 1
ATOM 546 O O . TYR A 1 72 ? 5.539 1.719 1.925 1.00 98.50 72 TYR A O 1
ATOM 554 N N . GLN A 1 73 ? 5.741 2.754 -0.069 1.00 98.31 73 GLN A N 1
ATOM 555 C CA . GLN A 1 73 ? 4.667 3.716 0.105 1.00 98.31 73 GLN A CA 1
ATOM 556 C C . GLN A 1 73 ? 3.725 3.663 -1.092 1.00 98.31 73 GLN A C 1
ATOM 558 O O . GLN A 1 73 ? 4.179 3.531 -2.227 1.00 98.31 73 GLN A O 1
ATOM 563 N N . TYR A 1 74 ? 2.427 3.777 -0.839 1.00 97.50 74 TYR A N 1
ATOM 564 C CA . TYR A 1 74 ? 1.393 3.963 -1.849 1.00 97.50 74 TYR A CA 1
ATOM 565 C C . TYR A 1 74 ? 0.720 5.317 -1.634 1.00 97.50 74 TYR A C 1
ATOM 567 O O . TYR A 1 74 ? 0.372 5.653 -0.503 1.00 97.50 74 TYR A O 1
ATOM 575 N N . HIS A 1 75 ? 0.514 6.053 -2.723 1.00 96.94 75 HIS A N 1
ATOM 576 C CA . HIS A 1 75 ? -0.232 7.307 -2.744 1.00 96.94 75 HIS A CA 1
ATOM 577 C C . HIS A 1 75 ? -1.420 7.153 -3.691 1.00 96.94 75 HIS A C 1
ATOM 579 O O . HIS A 1 75 ? -1.233 6.953 -4.896 1.00 96.94 75 HIS A O 1
ATOM 585 N N . GLY A 1 76 ? -2.628 7.225 -3.142 1.00 95.12 76 GLY A N 1
ATOM 586 C CA . GLY A 1 76 ? -3.873 7.226 -3.895 1.00 95.12 76 GLY A CA 1
ATOM 587 C C . GLY A 1 76 ? -4.256 8.627 -4.363 1.00 95.12 76 GLY A C 1
ATOM 588 O O . GLY A 1 76 ? -3.893 9.640 -3.768 1.00 95.12 76 GLY A O 1
ATOM 589 N N . THR A 1 77 ? -5.021 8.692 -5.447 1.00 95.31 77 THR A N 1
ATOM 590 C CA . THR A 1 77 ? -5.525 9.950 -6.029 1.00 95.31 77 THR A CA 1
ATOM 591 C C . THR A 1 77 ? -6.652 10.569 -5.208 1.00 95.31 77 THR A C 1
ATOM 593 O O . THR A 1 77 ? -6.965 11.745 -5.357 1.00 95.31 77 THR A O 1
ATOM 596 N N . ASP A 1 78 ? -7.274 9.766 -4.349 1.00 93.94 78 ASP A N 1
ATOM 597 C CA . ASP A 1 78 ? -8.311 10.142 -3.390 1.00 93.94 78 ASP A CA 1
ATOM 598 C C . ASP A 1 78 ? -7.738 10.696 -2.073 1.00 93.94 78 ASP A C 1
ATOM 600 O O . ASP A 1 78 ? -8.485 10.928 -1.127 1.00 93.94 78 ASP A O 1
ATOM 604 N N . GLY A 1 79 ? -6.418 10.904 -2.005 1.00 92.81 79 GLY A N 1
ATOM 605 C CA . GLY A 1 79 ? -5.718 11.359 -0.804 1.00 92.81 79 GLY A CA 1
ATOM 606 C C . GLY A 1 79 ? -5.346 10.233 0.158 1.00 92.81 79 GLY A C 1
ATOM 607 O O . GLY A 1 79 ? -4.718 10.501 1.182 1.00 92.81 79 GLY A O 1
ATOM 608 N N . SER A 1 80 ? -5.684 8.980 -0.157 1.00 95.62 80 SER A N 1
ATOM 609 C CA . SER A 1 80 ? -5.235 7.855 0.652 1.00 95.62 80 SER A CA 1
ATOM 610 C C . SER A 1 80 ? -3.723 7.658 0.592 1.00 95.62 80 SER A C 1
ATOM 612 O O . SER A 1 80 ? -3.061 7.904 -0.420 1.00 95.62 80 SER A O 1
ATOM 614 N N . PHE A 1 81 ? -3.170 7.159 1.690 1.00 96.69 81 PHE A N 1
ATOM 615 C CA . PHE A 1 81 ? -1.748 6.883 1.816 1.00 96.69 81 PHE A CA 1
ATOM 616 C C . PHE A 1 81 ? -1.528 5.587 2.584 1.00 96.69 81 PHE A C 1
ATOM 618 O O . PHE A 1 81 ? -2.209 5.329 3.574 1.00 96.69 81 PHE A O 1
ATOM 625 N N . VAL A 1 82 ? -0.553 4.786 2.157 1.00 97.75 82 VAL A N 1
ATOM 626 C CA . VAL A 1 82 ? -0.081 3.609 2.899 1.00 97.75 82 VAL A CA 1
ATOM 627 C C . VAL A 1 82 ? 1.433 3.653 2.969 1.00 97.75 82 VAL A C 1
ATOM 629 O O . VAL A 1 82 ? 2.083 3.845 1.949 1.00 97.75 82 VAL A O 1
ATOM 632 N N . SER A 1 83 ? 1.997 3.391 4.140 1.00 97.94 83 SER A N 1
ATOM 633 C CA . SER A 1 83 ? 3.424 3.138 4.328 1.00 97.94 83 SER A CA 1
ATOM 634 C C . SER A 1 83 ? 3.608 1.796 5.014 1.00 97.94 83 SER A C 1
ATOM 636 O O . SER A 1 83 ? 2.970 1.550 6.037 1.00 97.94 83 SER A O 1
ATOM 638 N N . LYS A 1 84 ? 4.472 0.943 4.464 1.00 97.94 84 LYS A N 1
ATOM 639 C CA . LYS A 1 84 ? 4.922 -0.303 5.085 1.00 97.94 84 LYS A CA 1
ATOM 640 C C . LYS A 1 84 ? 6.375 -0.159 5.512 1.00 97.94 84 LYS A C 1
ATOM 642 O O . LYS A 1 84 ? 7.236 0.132 4.677 1.00 97.94 84 LYS A O 1
ATOM 647 N N . ASP A 1 85 ? 6.642 -0.400 6.789 1.00 97.69 85 ASP A N 1
ATOM 648 C CA . ASP A 1 85 ? 7.999 -0.394 7.328 1.00 97.69 85 ASP A CA 1
ATOM 649 C C . ASP A 1 85 ? 8.707 -1.753 7.175 1.00 97.69 85 ASP A C 1
ATOM 651 O O . ASP A 1 85 ? 8.119 -2.765 6.785 1.00 97.69 85 ASP A O 1
ATOM 655 N N . SER A 1 86 ? 10.003 -1.776 7.487 1.00 97.56 86 SER A N 1
ATOM 656 C CA . SER A 1 86 ? 10.845 -2.974 7.391 1.00 97.56 86 SER A CA 1
ATOM 657 C C . SER A 1 86 ? 10.499 -4.046 8.431 1.00 97.56 86 SER A C 1
ATOM 659 O O . SER A 1 86 ? 10.857 -5.212 8.262 1.00 97.56 86 SER A O 1
ATOM 661 N N . GLY A 1 87 ? 9.784 -3.673 9.497 1.00 96.88 87 GLY A N 1
ATOM 662 C CA . GLY A 1 87 ? 9.248 -4.588 10.502 1.00 96.88 87 GLY A CA 1
ATOM 663 C C . GLY A 1 87 ? 7.937 -5.252 10.076 1.00 96.88 87 GLY A C 1
ATOM 664 O O . GLY A 1 87 ? 7.492 -6.188 10.738 1.00 96.88 87 GLY A O 1
ATOM 665 N N . GLY A 1 88 ? 7.327 -4.801 8.976 1.00 95.56 88 GLY A N 1
ATOM 666 C CA . GLY A 1 88 ? 6.046 -5.289 8.475 1.00 95.56 88 GLY A CA 1
ATOM 667 C C . GLY A 1 88 ? 4.828 -4.615 9.108 1.00 95.56 88 GLY A C 1
ATOM 668 O O . GLY A 1 88 ? 3.717 -5.119 8.931 1.00 95.56 88 GLY A O 1
ATOM 669 N N . SER A 1 89 ? 5.012 -3.509 9.831 1.00 97.31 89 SER A N 1
ATOM 670 C CA . SER A 1 89 ? 3.894 -2.673 10.273 1.00 97.31 89 SER A CA 1
ATOM 671 C C . SER A 1 89 ? 3.459 -1.732 9.150 1.00 97.31 89 SER A C 1
ATOM 673 O O . SER A 1 89 ? 4.241 -1.402 8.254 1.00 97.31 89 SER A O 1
ATOM 675 N N . TYR A 1 90 ? 2.204 -1.293 9.209 1.00 97.88 90 TYR A N 1
ATOM 676 C CA . TYR A 1 90 ? 1.615 -0.368 8.250 1.00 97.88 90 TYR A CA 1
ATOM 677 C C . TYR A 1 90 ? 1.054 0.856 8.955 1.00 97.88 90 TYR A C 1
ATOM 679 O O . TYR A 1 90 ? 0.380 0.725 9.977 1.00 97.88 90 TYR A O 1
ATOM 687 N N . THR A 1 91 ? 1.242 2.016 8.335 1.00 97.69 91 THR A N 1
ATOM 688 C CA . THR A 1 91 ? 0.493 3.240 8.629 1.00 97.69 91 THR A CA 1
ATOM 689 C C . THR A 1 91 ? -0.366 3.574 7.421 1.00 97.69 91 THR A C 1
ATOM 691 O O . THR A 1 91 ? 0.129 3.547 6.293 1.00 97.69 91 THR A O 1
ATOM 694 N N . ILE A 1 92 ? -1.640 3.881 7.644 1.00 96.62 92 ILE A N 1
ATOM 695 C CA . ILE A 1 92 ? -2.598 4.220 6.593 1.00 96.62 92 ILE A CA 1
ATOM 696 C C . ILE A 1 92 ? -3.301 5.520 6.958 1.00 96.62 92 ILE A C 1
ATOM 698 O O . ILE A 1 92 ? -3.768 5.666 8.086 1.00 96.62 92 ILE A O 1
ATOM 702 N N . GLN A 1 93 ? -3.439 6.407 5.981 1.00 97.00 93 GLN A N 1
ATOM 703 C CA . GLN A 1 93 ? -4.428 7.476 6.003 1.00 97.00 93 GLN A CA 1
ATOM 704 C C . GLN A 1 93 ? -5.508 7.133 4.982 1.00 97.00 93 GLN A C 1
ATOM 706 O O . GLN A 1 93 ? -5.211 6.913 3.804 1.00 97.00 93 GLN A O 1
ATOM 711 N N . LEU A 1 94 ? -6.751 7.035 5.441 1.00 96.06 94 LEU A N 1
ATOM 712 C CA . LEU A 1 94 ? -7.899 6.830 4.567 1.00 96.06 94 LEU A CA 1
ATOM 713 C C . LEU A 1 94 ? -8.374 8.166 3.979 1.00 96.06 94 LEU A C 1
ATOM 715 O O . LEU A 1 94 ? -8.161 9.210 4.593 1.00 96.06 94 LEU A O 1
ATOM 719 N N . PRO A 1 95 ? -9.104 8.151 2.849 1.00 94.69 95 PRO A N 1
ATOM 720 C CA . PRO A 1 95 ? -9.734 9.356 2.294 1.00 94.69 95 PRO A CA 1
ATOM 721 C C . PRO A 1 95 ? -10.744 10.016 3.243 1.00 94.69 95 PRO A C 1
ATOM 723 O O . PRO A 1 95 ? -11.114 11.169 3.061 1.00 94.69 95 PRO A O 1
ATOM 726 N N . SER A 1 96 ? -11.228 9.265 4.238 1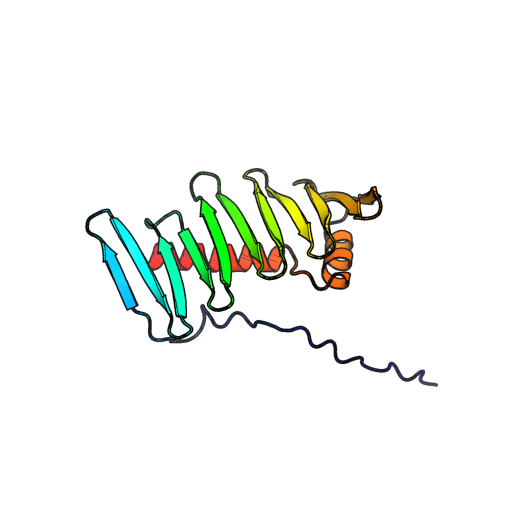.00 94.19 96 SER A N 1
ATOM 727 C CA . SER A 1 96 ? -12.098 9.751 5.311 1.00 94.19 96 SER A CA 1
ATOM 728 C C . SER A 1 96 ? -11.349 10.449 6.449 1.00 94.19 96 SER A C 1
ATOM 730 O O . SER A 1 96 ? -11.986 10.770 7.445 1.00 94.19 96 SER A O 1
ATOM 732 N N . ASP A 1 97 ? -10.029 10.633 6.336 1.00 95.31 97 ASP A N 1
ATOM 733 C CA . ASP A 1 97 ? -9.109 11.121 7.376 1.00 95.31 97 ASP A CA 1
ATOM 734 C C . ASP A 1 97 ? -8.938 10.196 8.595 1.00 95.31 97 ASP A C 1
ATOM 736 O O . ASP A 1 97 ? -8.219 10.523 9.544 1.00 95.31 97 ASP A O 1
ATOM 740 N N . ASP A 1 98 ? -9.524 8.997 8.557 1.00 97.25 98 ASP A N 1
ATOM 741 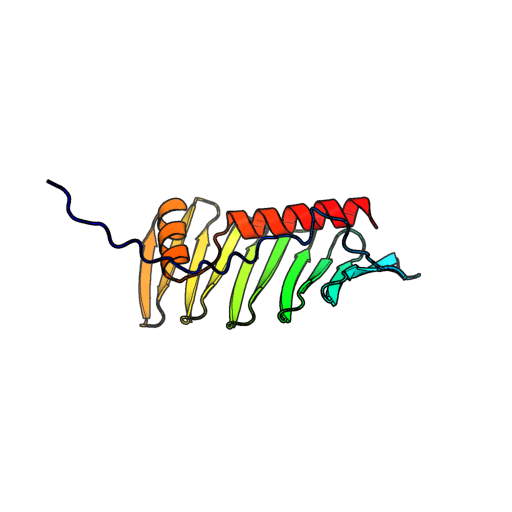C CA . ASP A 1 98 ? -9.231 7.964 9.545 1.00 97.25 98 ASP A CA 1
ATOM 742 C C . ASP A 1 98 ? -7.778 7.496 9.377 1.00 97.25 98 ASP A C 1
ATOM 744 O O . ASP A 1 98 ? -7.315 7.200 8.270 1.00 97.25 98 ASP A O 1
ATOM 748 N N . ASN A 1 99 ? -7.058 7.397 10.490 1.00 97.75 99 ASN A N 1
ATOM 749 C CA . ASN A 1 99 ? -5.674 6.946 10.521 1.00 97.75 99 ASN A CA 1
ATOM 750 C C . ASN A 1 99 ? -5.597 5.554 11.139 1.00 97.75 99 ASN A C 1
ATOM 752 O O . ASN A 1 99 ? -6.099 5.328 12.239 1.00 97.75 99 ASN A O 1
ATOM 756 N N . VAL A 1 100 ? -4.932 4.625 10.462 1.00 97.81 100 VAL A N 1
ATOM 757 C CA . VAL A 1 100 ? -4.791 3.238 10.912 1.00 97.81 100 VAL A CA 1
ATOM 758 C C . VAL A 1 100 ? -3.321 2.905 11.104 1.00 97.81 100 VAL A C 1
ATOM 760 O O . VAL A 1 100 ? -2.493 3.189 10.242 1.00 97.81 100 VAL A O 1
ATOM 763 N N . ILE A 1 101 ? -3.009 2.237 12.209 1.00 97.81 101 ILE A N 1
ATOM 764 C CA . ILE A 1 101 ? -1.732 1.563 12.427 1.00 97.81 101 ILE A CA 1
ATOM 765 C C . ILE A 1 101 ? -2.017 0.067 12.539 1.00 97.81 101 ILE A C 1
ATOM 767 O O . ILE A 1 101 ? -2.764 -0.347 13.423 1.00 97.81 101 ILE A O 1
ATOM 771 N N . LEU A 1 102 ? -1.424 -0.744 11.663 1.00 97.38 102 LEU A N 1
ATOM 772 C CA . LEU A 1 102 ? -1.368 -2.201 11.798 1.00 97.38 102 LEU A CA 1
ATOM 773 C C . LEU A 1 102 ? 0.043 -2.575 12.233 1.00 97.38 102 LEU A C 1
ATOM 775 O O . LEU A 1 102 ? 0.991 -2.416 11.471 1.00 97.38 102 LEU A O 1
ATOM 779 N N . TYR A 1 103 ? 0.187 -3.098 13.440 1.00 97.06 103 TYR A N 1
ATOM 780 C CA . TYR A 1 103 ? 1.468 -3.564 13.948 1.00 97.06 103 TYR A CA 1
ATOM 781 C C . TYR A 1 103 ? 1.818 -4.935 13.363 1.00 97.06 103 TYR A C 1
ATOM 783 O O . TYR A 1 103 ? 0.942 -5.753 13.075 1.00 97.06 103 TYR A O 1
ATOM 791 N N . ALA A 1 104 ? 3.114 -5.233 13.258 1.00 95.25 104 ALA A N 1
ATOM 792 C CA . ALA A 1 104 ? 3.615 -6.511 12.745 1.00 95.25 104 ALA A CA 1
ATOM 793 C C . ALA A 1 104 ? 3.065 -7.756 13.479 1.00 95.25 104 ALA A C 1
ATOM 795 O O . ALA A 1 104 ? 2.969 -8.835 12.900 1.00 95.25 104 ALA A O 1
ATOM 796 N N . ASN A 1 105 ? 2.670 -7.612 14.749 1.00 94.56 105 ASN A N 1
ATOM 797 C CA . ASN A 1 105 ? 2.048 -8.680 15.540 1.00 94.56 105 ASN A CA 1
ATOM 798 C C . ASN A 1 105 ? 0.558 -8.929 15.202 1.00 94.56 105 ASN A C 1
ATOM 800 O O . ASN A 1 105 ? -0.058 -9.790 15.824 1.00 94.56 105 ASN A O 1
ATOM 804 N N . GLY A 1 106 ? -0.029 -8.170 14.271 1.00 93.81 106 GLY A N 1
ATOM 805 C CA . GLY A 1 106 ? -1.428 -8.277 13.846 1.00 93.81 106 GLY A CA 1
ATOM 806 C C . GLY A 1 106 ? -2.420 -7.412 14.630 1.00 93.81 106 GLY A C 1
ATOM 807 O O . GLY A 1 106 ? -3.571 -7.292 14.210 1.00 93.81 106 GLY A O 1
ATOM 808 N N . SER A 1 107 ? -1.994 -6.785 15.730 1.00 97.19 107 SER A N 1
ATOM 809 C CA . SER A 1 107 ? -2.807 -5.786 16.432 1.00 97.19 107 SER A CA 1
ATOM 810 C C . SER A 1 107 ? -2.911 -4.482 15.658 1.00 97.19 107 SER A C 1
ATOM 812 O O . SER A 1 107 ? -2.046 -4.168 14.840 1.00 97.19 107 SER A O 1
ATOM 814 N N . TYR A 1 108 ? -3.967 -3.718 15.917 1.00 98.00 108 TYR A N 1
ATOM 815 C CA . TYR A 1 108 ? -4.204 -2.462 15.227 1.00 98.00 108 TYR A CA 1
ATOM 816 C C . TYR A 1 108 ? -4.781 -1.375 16.130 1.00 98.00 108 TYR A C 1
ATOM 818 O O . TYR A 1 108 ? -5.418 -1.654 17.149 1.00 98.00 108 TYR A O 1
ATOM 826 N N . LEU A 1 109 ? -4.574 -0.134 15.700 1.00 98.25 109 LEU A N 1
ATOM 827 C CA . LEU A 1 109 ? -5.182 1.083 16.223 1.00 98.25 109 LEU A CA 1
ATOM 828 C C . LEU A 1 109 ? -5.819 1.838 15.055 1.00 98.25 109 LEU A C 1
ATOM 830 O O . LEU A 1 109 ? -5.171 2.047 14.033 1.00 98.25 109 LEU A O 1
ATOM 834 N N . ILE A 1 110 ? -7.063 2.261 15.224 1.00 98.31 110 ILE A N 1
ATOM 835 C CA . ILE A 1 110 ? -7.770 3.174 14.329 1.00 98.31 110 ILE A CA 1
ATOM 836 C C . ILE A 1 110 ? -8.014 4.451 15.124 1.00 98.31 110 ILE A C 1
ATOM 838 O O . ILE A 1 110 ? -8.606 4.398 16.198 1.00 98.31 110 ILE A O 1
ATOM 842 N N . ASN A 1 111 ? -7.565 5.586 14.605 1.00 98.31 111 ASN A N 1
ATOM 843 C CA . ASN A 1 111 ? -7.971 6.906 15.065 1.00 98.31 111 ASN A CA 1
ATOM 844 C C . ASN A 1 111 ? -8.938 7.456 14.023 1.00 98.31 111 ASN A C 1
ATOM 846 O O . ASN A 1 111 ? -8.528 7.765 12.903 1.00 98.31 111 ASN A O 1
ATOM 850 N N . ASN A 1 112 ? -10.215 7.522 14.377 1.00 97.12 112 ASN A N 1
ATOM 851 C CA . ASN A 1 112 ? -11.243 8.024 13.482 1.00 97.12 112 ASN A CA 1
ATOM 852 C C . ASN A 1 112 ? -11.139 9.553 13.369 1.00 97.12 112 ASN A C 1
ATOM 854 O O . ASN A 1 112 ? -10.690 10.235 14.297 1.00 97.12 112 ASN A O 1
ATOM 858 N N . ALA A 1 113 ? -11.601 10.107 12.252 1.00 96.00 113 ALA A N 1
ATOM 859 C CA . ALA A 1 113 ? -11.580 11.551 12.004 1.00 96.00 113 ALA A CA 1
ATOM 860 C C . ALA A 1 113 ? -12.393 12.371 13.030 1.00 96.00 113 ALA A C 1
ATOM 862 O O . ALA A 1 113 ? -12.144 13.560 13.221 1.00 96.00 113 ALA A O 1
ATOM 863 N N . ASP A 1 114 ? -13.344 11.740 13.726 1.00 95.88 114 ASP A N 1
ATOM 864 C CA . ASP A 1 114 ? -14.122 12.353 14.810 1.00 95.88 114 ASP A CA 1
ATOM 865 C C . ASP A 1 114 ? -13.358 12.458 16.147 1.00 95.88 114 ASP A C 1
ATOM 867 O O . ASP A 1 114 ? -13.891 12.976 17.131 1.00 95.88 114 ASP A O 1
ATOM 871 N N . GLY A 1 115 ? -12.109 11.984 16.187 1.00 96.00 115 GLY A N 1
ATOM 872 C CA . GLY A 1 115 ? -11.244 11.981 17.364 1.00 96.00 115 GLY A CA 1
ATOM 873 C C . GLY A 1 115 ? -11.425 10.769 18.280 1.00 96.00 115 GLY A C 1
ATOM 874 O O . GLY A 1 115 ? -10.707 10.660 19.276 1.00 96.00 115 GLY A O 1
ATOM 875 N N . SER A 1 116 ? -12.351 9.857 17.973 1.00 97.62 116 SER A N 1
ATOM 876 C CA . SER A 1 116 ? -12.461 8.573 18.670 1.00 97.62 116 SER A CA 1
ATOM 877 C C . SER A 1 116 ? -11.357 7.605 18.240 1.00 97.62 116 SER A C 1
ATOM 879 O O . SER A 1 116 ? -10.727 7.766 17.192 1.00 97.62 116 SER A O 1
ATOM 881 N N . SER A 1 117 ? -11.117 6.576 19.056 1.00 97.44 117 SER A N 1
ATOM 882 C CA . SER A 1 117 ? -10.162 5.525 18.723 1.00 97.44 117 SER A CA 1
ATOM 883 C C . SER A 1 117 ? -10.687 4.128 19.024 1.00 97.44 117 SER A C 1
ATOM 885 O O . SER A 1 117 ? -11.432 3.898 19.979 1.00 97.44 117 SER A O 1
ATOM 887 N N . GLU A 1 118 ? -10.270 3.184 18.188 1.00 96.88 118 GLU A N 1
ATOM 888 C CA . GLU A 1 118 ? -10.603 1.768 18.276 1.00 96.88 118 GLU A CA 1
ATOM 889 C C . GLU A 1 118 ? -9.318 0.945 18.214 1.00 96.88 118 GLU A C 1
ATOM 891 O O . GLU A 1 118 ? -8.381 1.273 17.489 1.00 96.88 118 GLU A O 1
ATOM 896 N N . THR A 1 119 ? -9.264 -0.151 18.965 1.00 97.81 119 THR A N 1
ATOM 897 C CA . THR A 1 119 ? -8.130 -1.081 18.925 1.00 97.81 119 THR A CA 1
ATOM 898 C C . THR A 1 119 ? -8.630 -2.497 18.715 1.00 97.81 119 THR A C 1
ATOM 900 O O . THR A 1 119 ? -9.745 -2.838 19.112 1.00 97.81 119 THR A O 1
ATOM 903 N N . GLY A 1 120 ? -7.800 -3.333 18.105 1.00 97.25 120 GLY A N 1
ATOM 904 C CA . GLY A 1 120 ? -8.102 -4.746 17.928 1.00 97.25 120 GLY A CA 1
ATOM 905 C C . GLY A 1 120 ? -6.847 -5.584 17.737 1.00 97.25 120 GLY A C 1
ATOM 906 O O . GLY A 1 120 ? -5.725 -5.079 17.734 1.00 97.25 120 GLY A O 1
ATOM 907 N N . SER A 1 121 ? -7.038 -6.897 17.626 1.00 95.75 121 SER A N 1
ATOM 908 C CA . SER A 1 121 ? -5.945 -7.883 17.560 1.00 95.75 121 SER A CA 1
ATOM 909 C C . SER A 1 121 ? -6.024 -8.827 16.357 1.00 95.75 121 SER A C 1
ATOM 911 O O . SER A 1 121 ? -5.204 -9.733 16.237 1.00 95.75 121 SER A O 1
ATOM 913 N N . SER A 1 122 ? -6.992 -8.615 15.460 1.00 92.62 122 SER A N 1
ATOM 914 C CA . SER A 1 122 ? -7.201 -9.431 14.263 1.00 92.62 122 SER A CA 1
ATOM 915 C C . SER A 1 122 ? -7.029 -8.598 12.997 1.00 92.62 122 SER A C 1
ATOM 917 O O . SER A 1 122 ? -7.751 -7.627 12.756 1.00 92.62 122 SER A O 1
ATOM 919 N N . LYS A 1 123 ? -6.113 -9.041 12.130 1.00 90.56 123 LYS A N 1
ATOM 920 C CA . LYS A 1 123 ? -5.936 -8.472 10.788 1.00 90.56 123 LYS A CA 1
ATOM 921 C C . LYS A 1 123 ? -7.195 -8.655 9.935 1.00 90.56 123 LYS A C 1
ATOM 923 O O . LYS A 1 123 ? -7.507 -7.808 9.103 1.00 90.56 123 LYS A O 1
ATOM 928 N N . GLU A 1 124 ? -7.945 -9.734 10.146 1.00 91.62 124 GLU A N 1
ATOM 929 C CA . GLU A 1 124 ? -9.199 -10.013 9.445 1.00 91.62 124 GLU A CA 1
ATOM 930 C C . GLU A 1 124 ? -10.301 -9.015 9.817 1.00 91.62 124 GLU A C 1
ATOM 932 O O . GLU A 1 124 ? -11.073 -8.606 8.948 1.00 91.62 124 GLU A O 1
ATOM 937 N N . GLU A 1 125 ? -10.390 -8.613 11.086 1.00 94.25 125 GLU A N 1
ATOM 938 C CA . GLU A 1 125 ? -11.317 -7.565 11.531 1.00 94.25 125 GLU A CA 1
ATOM 939 C C . GLU A 1 125 ? -10.951 -6.211 10.932 1.00 94.25 125 GLU A C 1
ATOM 941 O O . GLU A 1 125 ? -11.818 -5.542 10.364 1.00 94.25 125 GLU A O 1
ATOM 946 N N . LEU A 1 126 ? -9.662 -5.862 10.944 1.00 96.00 126 LEU A N 1
ATOM 947 C CA . LEU A 1 126 ? -9.196 -4.640 10.298 1.00 96.00 126 LEU A CA 1
ATOM 948 C C . LEU A 1 126 ? -9.491 -4.637 8.793 1.00 96.00 126 LEU A C 1
ATOM 950 O O . LEU A 1 126 ? -9.962 -3.639 8.256 1.00 96.00 126 LEU A O 1
ATOM 954 N N . ASN A 1 127 ? -9.287 -5.762 8.104 1.00 93.56 127 ASN A N 1
ATOM 955 C CA . ASN A 1 127 ? -9.620 -5.875 6.685 1.00 93.56 127 ASN A CA 1
ATOM 956 C C . ASN A 1 127 ? -11.108 -5.608 6.422 1.00 93.56 127 ASN A C 1
ATOM 958 O O . ASN A 1 127 ? -11.438 -4.938 5.447 1.00 93.56 127 ASN A O 1
ATOM 962 N N . LYS A 1 128 ? -12.017 -6.082 7.285 1.00 94.12 128 LYS A N 1
ATOM 963 C CA . LYS A 1 128 ? -13.454 -5.776 7.155 1.00 94.12 128 LYS A CA 1
ATOM 964 C C . LYS A 1 128 ? -13.723 -4.280 7.305 1.00 94.12 128 LYS A C 1
ATOM 966 O O . LYS A 1 128 ? -14.516 -3.742 6.533 1.00 94.12 128 LYS A O 1
ATOM 971 N N . TYR A 1 129 ? -13.063 -3.620 8.258 1.00 94.75 129 TYR A N 1
ATOM 972 C CA . TYR A 1 129 ? -13.151 -2.169 8.423 1.00 94.75 129 TYR A CA 1
ATOM 973 C C . TYR A 1 129 ? -12.680 -1.437 7.158 1.00 94.75 129 TYR A C 1
ATOM 975 O O . TYR A 1 129 ? -13.437 -0.642 6.605 1.00 94.75 129 TYR A O 1
ATOM 983 N N . LEU A 1 130 ? -11.498 -1.768 6.631 1.00 94.44 130 LEU A N 1
ATOM 984 C CA . LEU A 1 130 ? -10.956 -1.146 5.415 1.00 94.44 130 LEU A CA 1
ATOM 985 C C . LEU A 1 130 ? -11.873 -1.354 4.200 1.00 94.44 130 LEU A C 1
ATOM 987 O O . LEU A 1 130 ? -12.180 -0.400 3.489 1.00 94.44 130 LEU A O 1
ATOM 991 N N . ILE A 1 131 ? -12.397 -2.570 4.015 1.00 93.31 131 ILE A N 1
ATOM 992 C CA . ILE A 1 131 ? -13.370 -2.871 2.954 1.00 93.31 131 ILE A CA 1
ATOM 993 C C . ILE A 1 131 ? -14.636 -2.021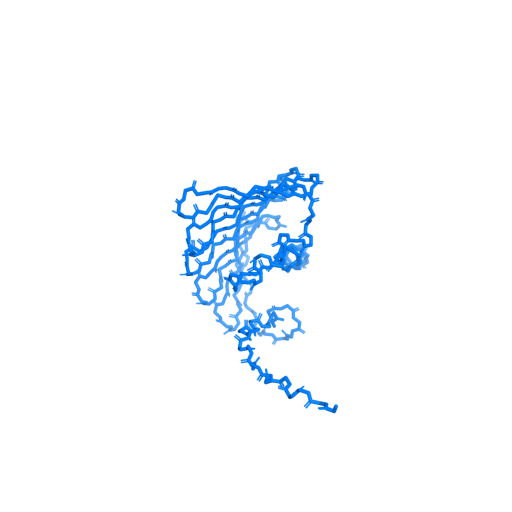 3.115 1.00 93.31 131 ILE A C 1
ATOM 995 O O . ILE A 1 131 ? -15.151 -1.502 2.128 1.00 93.31 131 ILE A O 1
ATOM 999 N N . SER A 1 132 ? -15.129 -1.828 4.344 1.00 93.88 132 SER A N 1
ATOM 1000 C CA . SER A 1 132 ? -16.301 -0.975 4.600 1.00 93.88 132 SER A CA 1
ATOM 1001 C C . SER A 1 132 ? -16.065 0.502 4.259 1.00 93.88 132 SER A C 1
ATOM 1003 O O . SER A 1 132 ? -17.019 1.231 3.992 1.00 93.88 132 SER A O 1
ATOM 1005 N N . LYS A 1 133 ? -14.797 0.927 4.220 1.00 92.75 133 LYS A N 1
ATOM 1006 C CA . LYS A 1 133 ? -14.343 2.263 3.811 1.00 92.75 133 LYS A CA 1
ATOM 1007 C C . LYS A 1 133 ? -13.982 2.331 2.320 1.00 92.75 133 LYS A C 1
ATOM 1009 O O . LYS A 1 133 ? -13.414 3.324 1.883 1.00 92.75 133 LYS A O 1
ATOM 1014 N N . ASN A 1 134 ? -14.317 1.295 1.541 1.00 90.44 134 ASN A N 1
ATOM 1015 C CA . ASN A 1 134 ? -13.945 1.132 0.131 1.00 90.44 134 ASN A CA 1
ATOM 1016 C C . ASN A 1 134 ? -12.428 1.195 -0.114 1.00 90.44 134 ASN A C 1
ATOM 1018 O O . ASN A 1 134 ? -11.987 1.644 -1.170 1.00 90.44 134 ASN A O 1
ATOM 1022 N N . PHE A 1 135 ? -11.628 0.743 0.852 1.00 90.19 135 PHE A N 1
ATOM 1023 C CA . PHE A 1 135 ? -10.176 0.775 0.765 1.00 90.19 135 PHE A CA 1
ATOM 1024 C C . PHE A 1 135 ? -9.583 -0.597 0.423 1.00 90.19 135 PHE A C 1
ATOM 1026 O O . PHE A 1 135 ? -10.082 -1.639 0.857 1.00 90.19 135 PHE A O 1
ATOM 1033 N N . THR A 1 136 ? -8.492 -0.592 -0.349 1.00 82.25 136 THR A N 1
ATOM 1034 C CA . THR A 1 136 ? -7.756 -1.809 -0.730 1.00 82.25 136 THR A CA 1
ATOM 1035 C C . THR A 1 136 ? -7.087 -2.434 0.496 1.00 82.25 136 THR A C 1
ATOM 1037 O O . THR A 1 136 ? -6.482 -1.736 1.308 1.00 82.25 136 THR A O 1
ATOM 1040 N N . VAL A 1 137 ? -7.158 -3.760 0.639 1.00 82.25 137 VAL A N 1
ATOM 1041 C CA . VAL A 1 137 ? -6.554 -4.460 1.785 1.00 82.25 137 VAL A CA 1
ATOM 1042 C C . VAL A 1 137 ? -5.059 -4.728 1.579 1.00 82.25 137 VAL A C 1
ATOM 1044 O O . VAL A 1 137 ? -4.561 -4.811 0.457 1.00 82.25 137 VAL A O 1
ATOM 1047 N N . PHE A 1 138 ? -4.330 -4.920 2.683 1.00 83.50 138 PHE A N 1
ATOM 1048 C CA . PHE A 1 138 ? -2.865 -5.064 2.701 1.00 83.50 138 PHE A CA 1
ATOM 1049 C C . PHE A 1 138 ? -2.318 -6.120 1.735 1.00 83.50 138 PHE A C 1
ATOM 1051 O O . PHE A 1 138 ? -1.309 -5.884 1.078 1.00 83.50 138 PHE A O 1
ATOM 1058 N N . SER A 1 139 ? -2.984 -7.276 1.644 1.00 86.50 139 SER A N 1
ATOM 1059 C CA . SER A 1 139 ? -2.537 -8.399 0.811 1.00 86.50 139 SER A CA 1
ATOM 1060 C C . SER A 1 139 ? -2.473 -8.047 -0.669 1.00 86.50 139 SER A C 1
ATOM 1062 O O . SER A 1 139 ? -1.610 -8.560 -1.379 1.00 86.50 139 SER A O 1
ATOM 1064 N N . ASP A 1 140 ? -3.366 -7.174 -1.130 1.00 90.62 140 ASP A N 1
ATOM 1065 C CA . ASP A 1 140 ? -3.451 -6.808 -2.539 1.00 90.62 140 ASP A CA 1
ATOM 1066 C C . ASP A 1 140 ? -2.320 -5.841 -2.901 1.00 90.62 140 ASP A C 1
ATOM 1068 O O . ASP A 1 140 ? -1.666 -6.011 -3.932 1.00 90.62 140 ASP A O 1
ATOM 1072 N N . LEU A 1 141 ? -2.021 -4.884 -2.014 1.00 92.19 141 LEU A N 1
ATOM 1073 C CA . LEU A 1 141 ? -0.870 -3.990 -2.163 1.00 92.19 141 LEU A CA 1
ATOM 1074 C C . LEU A 1 141 ? 0.457 -4.751 -2.059 1.00 92.19 141 LEU A C 1
ATOM 1076 O O . LEU A 1 141 ? 1.309 -4.583 -2.929 1.00 92.19 141 LEU A O 1
ATOM 1080 N N . ASP A 1 142 ? 0.614 -5.627 -1.061 1.00 95.00 142 ASP A N 1
ATOM 1081 C CA . ASP A 1 142 ? 1.808 -6.470 -0.910 1.00 95.00 142 ASP A CA 1
ATOM 1082 C C . ASP A 1 142 ? 2.054 -7.305 -2.169 1.00 95.00 142 ASP A C 1
ATOM 1084 O O . ASP A 1 142 ? 3.177 -7.370 -2.674 1.00 95.00 142 ASP A O 1
ATOM 1088 N N . LYS A 1 143 ? 0.994 -7.928 -2.698 1.00 94.81 143 LYS A N 1
ATOM 1089 C CA . LYS A 1 143 ? 1.075 -8.719 -3.921 1.00 94.81 143 LYS A CA 1
ATOM 1090 C C . LYS A 1 143 ? 1.466 -7.857 -5.119 1.00 94.81 143 LYS A C 1
ATOM 1092 O O . LYS A 1 143 ? 2.358 -8.247 -5.868 1.00 94.81 143 LYS A O 1
ATOM 1097 N N . LYS A 1 144 ? 0.842 -6.689 -5.288 1.00 93.62 144 LYS A N 1
ATOM 1098 C CA . LYS A 1 144 ? 1.156 -5.759 -6.380 1.00 93.62 144 LYS A CA 1
ATOM 1099 C C . LYS A 1 144 ? 2.619 -5.319 -6.337 1.00 93.62 144 LYS A C 1
ATOM 1101 O O . LYS A 1 144 ? 3.290 -5.344 -7.365 1.00 93.62 144 LYS A O 1
ATOM 1106 N N . VAL A 1 145 ? 3.127 -4.961 -5.157 1.00 96.62 145 VAL A N 1
ATOM 1107 C CA . VAL A 1 145 ? 4.536 -4.591 -4.963 1.00 96.62 145 VAL A CA 1
ATOM 1108 C C . VAL A 1 145 ? 5.448 -5.766 -5.307 1.00 96.62 145 VAL A C 1
ATOM 1110 O O . VAL A 1 145 ? 6.384 -5.587 -6.080 1.00 96.62 145 VAL A O 1
ATOM 1113 N N . ALA A 1 146 ? 5.163 -6.967 -4.798 1.00 96.19 146 ALA A N 1
ATOM 1114 C CA . ALA A 1 146 ? 5.964 -8.158 -5.081 1.00 96.19 146 ALA A CA 1
ATOM 1115 C C . ALA A 1 146 ? 6.017 -8.488 -6.583 1.00 96.19 146 ALA A C 1
ATOM 1117 O O . ALA A 1 146 ? 7.096 -8.740 -7.119 1.00 96.19 146 ALA A O 1
ATOM 1118 N N . ASP A 1 147 ? 4.877 -8.413 -7.275 1.00 95.12 147 ASP A N 1
ATOM 1119 C CA . ASP A 1 147 ? 4.795 -8.662 -8.715 1.00 95.12 147 ASP A CA 1
ATOM 1120 C C . ASP A 1 147 ? 5.641 -7.631 -9.507 1.00 95.12 147 ASP A C 1
ATOM 1122 O O . ASP A 1 147 ? 6.331 -7.999 -10.464 1.00 95.12 147 ASP A O 1
ATOM 1126 N N . ILE A 1 148 ? 5.675 -6.358 -9.078 1.00 94.75 148 ILE A N 1
ATOM 1127 C CA . ILE A 1 148 ? 6.535 -5.318 -9.678 1.00 94.75 148 ILE A CA 1
ATOM 1128 C C . ILE A 1 148 ? 8.019 -5.562 -9.365 1.00 94.75 148 ILE A C 1
ATOM 1130 O O . ILE A 1 148 ? 8.847 -5.457 -10.271 1.00 94.75 148 ILE A O 1
ATOM 1134 N N . VAL A 1 149 ? 8.374 -5.929 -8.127 1.00 95.12 149 VAL A N 1
ATOM 1135 C CA . VAL A 1 149 ? 9.759 -6.274 -7.742 1.00 95.12 149 VAL A CA 1
ATOM 1136 C C . VAL A 1 149 ? 10.301 -7.390 -8.632 1.00 95.12 149 VAL A C 1
ATOM 1138 O O . VAL A 1 149 ? 11.396 -7.278 -9.189 1.00 95.12 149 VAL A O 1
ATOM 1141 N N . ASP A 1 150 ? 9.536 -8.469 -8.787 1.00 93.38 150 ASP A N 1
ATOM 1142 C CA . ASP A 1 150 ? 9.925 -9.608 -9.616 1.00 93.38 150 ASP A CA 1
ATOM 1143 C C . ASP A 1 150 ? 10.079 -9.214 -11.082 1.00 93.38 150 ASP A C 1
ATOM 1145 O O . ASP A 1 150 ? 10.966 -9.707 -11.784 1.00 93.38 150 ASP A O 1
ATOM 1149 N N . TYR A 1 151 ? 9.220 -8.320 -11.556 1.00 89.75 151 TYR A N 1
ATOM 1150 C CA . TYR A 1 151 ? 9.291 -7.810 -12.910 1.00 89.75 151 TYR A CA 1
ATOM 1151 C C . TYR A 1 151 ? 10.528 -6.930 -13.138 1.00 89.75 151 TYR A C 1
ATOM 1153 O O . TYR A 1 151 ? 11.249 -7.152 -14.114 1.00 89.75 151 TYR A O 1
ATOM 1161 N N . VAL A 1 152 ? 10.815 -5.985 -12.239 1.00 90.56 152 VAL A N 1
ATOM 1162 C CA . VAL A 1 152 ? 12.007 -5.122 -12.293 1.00 90.56 152 VAL A CA 1
ATOM 1163 C C . VAL A 1 152 ? 13.276 -5.972 -12.332 1.00 90.56 152 VAL A C 1
ATOM 1165 O O . VAL A 1 152 ? 14.093 -5.800 -13.233 1.00 90.56 152 VAL A O 1
ATOM 1168 N N . LYS A 1 153 ? 13.393 -6.972 -11.451 1.00 88.00 153 LYS A N 1
ATOM 1169 C CA . LYS A 1 153 ? 14.547 -7.889 -11.410 1.00 88.00 153 LYS A CA 1
ATOM 1170 C C . LYS A 1 153 ? 14.756 -8.681 -12.702 1.00 88.00 153 LYS A C 1
ATOM 1172 O O . LYS A 1 153 ? 15.882 -9.041 -13.019 1.00 88.00 153 LYS A O 1
ATOM 1177 N N . LYS A 1 154 ? 13.681 -8.992 -13.431 1.00 85.25 154 LYS A N 1
ATOM 1178 C CA . LYS A 1 154 ? 13.746 -9.740 -14.698 1.00 85.25 154 LYS A CA 1
ATOM 1179 C C . LYS A 1 154 ? 14.090 -8.865 -15.905 1.00 85.25 154 LYS A C 1
ATOM 1181 O O . LYS A 1 154 ? 14.490 -9.412 -16.927 1.00 85.25 154 LYS A O 1
ATOM 1186 N N . ASN A 1 155 ? 13.856 -7.553 -15.831 1.00 77.06 155 ASN A N 1
ATOM 1187 C CA . ASN A 1 155 ? 13.903 -6.661 -16.996 1.00 77.06 155 ASN A CA 1
ATOM 1188 C C . ASN A 1 155 ? 14.947 -5.535 -16.890 1.00 77.06 155 ASN A C 1
ATOM 1190 O O . ASN A 1 155 ? 15.166 -4.847 -17.892 1.00 77.06 155 ASN A O 1
ATOM 1194 N N . ASN A 1 156 ? 15.581 -5.344 -15.729 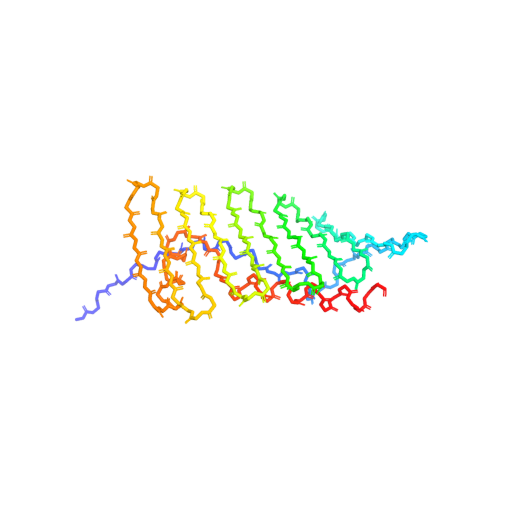1.00 69.00 156 ASN A N 1
ATOM 1195 C CA . ASN A 1 156 ? 16.725 -4.442 -15.580 1.00 69.00 156 ASN A CA 1
ATOM 1196 C C . ASN A 1 156 ? 18.016 -5.070 -16.118 1.00 69.00 156 ASN A C 1
ATOM 1198 O O . ASN A 1 156 ? 18.245 -6.276 -15.887 1.00 69.00 156 ASN A O 1
#

Sequence (156 aa):
MKKKFLLIALFISVILLTACANNNSKVVEKNSDGTSTITYTDGSVIGTNGKDFTFLQEDGSSIIYLDNDKTYQYHGTDGSFVSKDSGGSYTIQLPSDDNVILYANGSYLINNADGSSETGSSKEELNKYLISKNFTVFSDLDKKVADIVDYVKKNN

Organism: Streptococcus oralis (NCBI:txid1303)

Radius of gyration: 18.13 Å; chains: 1; bounding box: 64×31×45 Å